Protein AF-A0A2V2MSD5-F1 (afdb_monomer)

pLDDT: mean 86.04, std 6.65, range [59.28, 95.69]

Foldseek 3Di:
DDWDDVADFAQDKTKDKDKFFQPDPDDADQQKKKWKDWPDPVADGQGIDGWDDDDVRITMDMTIDTHHNDFDKTKIKIFTWGWDADPVPRDTDIDTRDDIDMKIWGQDPVRDIDIGD

InterPro domains:
  IPR013783 Immunoglobulin-like fold [G3DSA:2.60.40.10] (1-91)

Sequence (117 aa):
MSFNPTSPTPGSSGKVTLQLENTGTETLSPETQISLSPENLLARPIGENTVGYKAPNQYESSFSLTIPDNPGRYEYVFQPDQLTTDPDTGVVVRISAGDPIRFTITVSEDGTVELTI

Solvent-accessible surface area (backbone a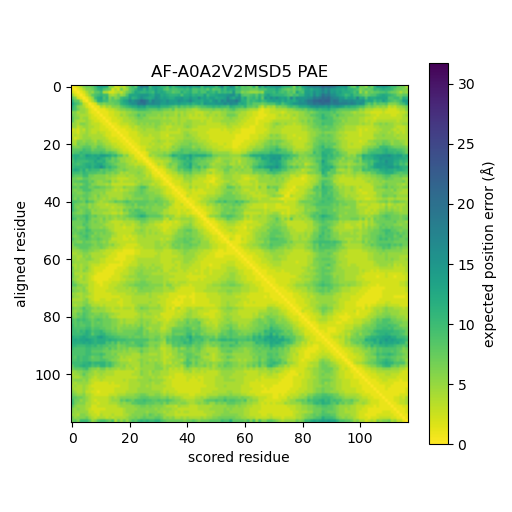toms only — not comparable to full-atom values): 6644 Å² total; per-residue (Å²): 109,49,71,63,42,98,70,67,34,55,61,38,67,26,46,36,38,40,70,44,72,60,87,65,92,69,80,80,57,76,68,20,30,37,36,39,42,43,74,41,92,79,30,70,71,72,49,72,37,58,41,41,83,76,52,92,54,31,32,36,33,70,45,76,44,66,38,62,71,61,61,45,75,30,31,36,35,34,41,35,30,31,65,46,64,40,88,89,76,69,45,80,41,79,42,78,69,59,76,70,49,58,38,36,41,37,31,41,91,88,48,51,60,46,80,48,112

Organism: NCBI:txid1277351

Structure (mmCIF, N/CA/C/O backbone):
data_AF-A0A2V2MSD5-F1
#
_entry.id   AF-A0A2V2MSD5-F1
#
loop_
_atom_site.group_PDB
_atom_site.id
_atom_site.type_symbol
_atom_site.label_atom_id
_atom_site.label_alt_id
_atom_site.label_comp_id
_atom_site.label_asym_id
_atom_site.label_entity_id
_atom_site.label_seq_id
_atom_site.pdbx_PDB_ins_code
_atom_site.Cartn_x
_atom_site.Cartn_y
_atom_site.Cartn_z
_atom_site.occupancy
_atom_site.B_iso_or_equiv
_atom_site.auth_seq_id
_atom_site.auth_comp_id
_atom_site.auth_asym_id
_atom_site.auth_atom_id
_atom_site.pdbx_PDB_model_num
ATOM 1 N N . MET A 1 1 ? -2.981 8.420 -2.689 1.00 67.19 1 MET A N 1
ATOM 2 C CA . MET A 1 1 ? -1.614 7.859 -2.582 1.00 67.19 1 MET A CA 1
ATOM 3 C C . MET A 1 1 ? -0.652 8.752 -3.346 1.00 67.19 1 MET A C 1
ATOM 5 O O . MET A 1 1 ? -1.039 9.282 -4.378 1.00 67.19 1 MET A O 1
ATOM 9 N N . SER A 1 2 ? 0.569 8.926 -2.848 1.00 71.12 2 SER A N 1
ATOM 10 C CA . SER A 1 2 ? 1.673 9.554 -3.576 1.00 71.12 2 SER A CA 1
ATOM 11 C C . SER A 1 2 ? 2.928 8.690 -3.476 1.00 71.12 2 SER A C 1
ATOM 13 O O . SER A 1 2 ? 3.146 8.003 -2.479 1.00 71.12 2 SER A O 1
ATOM 15 N N . PHE A 1 3 ? 3.756 8.712 -4.515 1.00 70.31 3 PHE A N 1
ATOM 16 C CA . PHE A 1 3 ? 5.082 8.103 -4.516 1.00 70.31 3 PHE A CA 1
ATOM 17 C C . PHE A 1 3 ? 6.079 9.197 -4.872 1.00 70.31 3 PHE A C 1
ATOM 19 O O . PHE A 1 3 ? 5.960 9.802 -5.933 1.00 70.31 3 PHE A O 1
ATOM 26 N N . ASN A 1 4 ? 7.028 9.470 -3.976 1.00 68.56 4 ASN A N 1
ATOM 27 C CA . ASN A 1 4 ? 7.954 10.597 -4.122 1.00 68.56 4 ASN A CA 1
ATOM 28 C C . ASN A 1 4 ? 9.422 10.139 -4.237 1.00 68.56 4 ASN A C 1
ATOM 30 O O . ASN A 1 4 ? 10.224 10.445 -3.350 1.00 68.56 4 ASN A O 1
ATOM 34 N N . PRO A 1 5 ? 9.813 9.397 -5.286 1.00 63.97 5 PRO A N 1
ATOM 35 C CA . PRO A 1 5 ? 11.214 9.276 -5.659 1.00 63.97 5 PRO A CA 1
ATOM 36 C C . PRO A 1 5 ? 11.662 10.578 -6.339 1.00 63.97 5 PRO A C 1
ATOM 38 O O . PRO A 1 5 ? 10.956 11.134 -7.176 1.00 63.97 5 PRO A O 1
ATOM 41 N N . THR A 1 6 ? 12.855 11.069 -6.012 1.00 59.28 6 THR A N 1
ATOM 42 C CA . THR A 1 6 ? 13.427 12.288 -6.615 1.00 59.28 6 THR A CA 1
ATOM 43 C C . THR A 1 6 ? 13.700 12.144 -8.121 1.00 59.28 6 THR A C 1
ATOM 45 O O . THR A 1 6 ? 13.845 13.151 -8.805 1.00 59.28 6 THR A O 1
ATOM 48 N N . SER A 1 7 ? 13.752 10.908 -8.631 1.00 72.94 7 SER A N 1
ATOM 49 C CA . SER A 1 7 ? 13.718 10.526 -10.049 1.00 72.94 7 SER A CA 1
ATOM 50 C C . SER A 1 7 ? 13.544 8.999 -10.110 1.00 72.94 7 SER A C 1
ATOM 52 O O . SER A 1 7 ? 14.503 8.294 -9.797 1.00 72.94 7 SER A O 1
ATOM 54 N N . PRO A 1 8 ? 12.352 8.455 -10.416 1.00 80.06 8 PRO A N 1
ATOM 55 C CA . PRO A 1 8 ? 12.151 7.009 -10.422 1.00 80.06 8 PRO A CA 1
ATOM 56 C C . PRO A 1 8 ? 12.947 6.363 -11.560 1.00 80.06 8 PRO A C 1
ATOM 58 O O . PRO A 1 8 ? 12.683 6.614 -12.731 1.00 80.06 8 PRO A O 1
ATOM 61 N N . THR A 1 9 ? 13.914 5.522 -11.207 1.00 89.50 9 THR A N 1
ATOM 62 C CA . THR A 1 9 ? 14.658 4.656 -12.136 1.00 89.50 9 THR A CA 1
ATOM 63 C C . THR A 1 9 ? 14.650 3.213 -11.624 1.00 89.50 9 THR A C 1
ATOM 65 O O . THR A 1 9 ? 14.452 3.009 -10.418 1.00 89.50 9 THR A O 1
ATOM 68 N N . PRO A 1 10 ? 14.903 2.208 -12.481 1.00 91.38 10 PRO A N 1
ATOM 69 C CA . PRO A 1 10 ? 15.097 0.829 -12.041 1.00 91.38 10 PRO A CA 1
ATOM 70 C C . PRO A 1 10 ? 16.131 0.752 -10.907 1.00 91.38 10 PRO A C 1
ATOM 72 O O . PRO A 1 10 ? 17.127 1.484 -10.916 1.00 91.38 10 PRO A O 1
ATOM 75 N 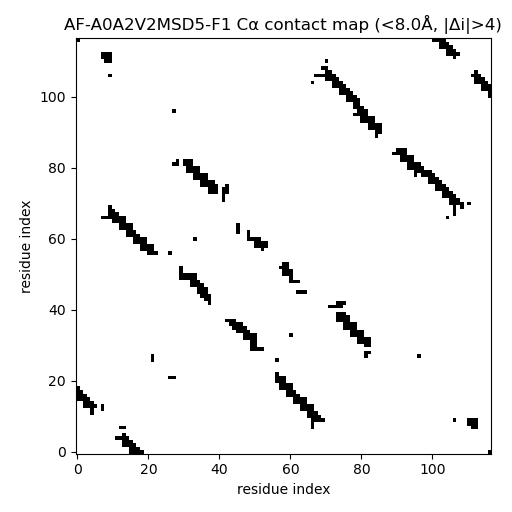N . GLY A 1 11 ? 15.834 -0.038 -9.876 1.00 89.12 11 GLY A N 1
ATOM 76 C CA . GLY A 1 11 ? 16.662 -0.200 -8.675 1.00 89.12 11 GLY A CA 1
ATOM 77 C C . GLY A 1 11 ? 16.592 0.951 -7.663 1.00 89.12 11 GLY A C 1
ATOM 78 O O . GLY A 1 11 ? 17.029 0.801 -6.517 1.00 89.12 11 GLY A O 1
ATOM 79 N N . SER A 1 12 ? 16.030 2.109 -8.027 1.00 89.88 12 SER A N 1
ATOM 80 C CA . SER A 1 12 ? 15.895 3.223 -7.084 1.00 89.88 12 SER A CA 1
ATOM 81 C C . SER A 1 12 ? 14.819 2.933 -6.037 1.00 89.88 12 SER A C 1
ATOM 83 O O . SER A 1 12 ? 13.842 2.226 -6.283 1.00 89.88 12 SER A O 1
ATOM 85 N N . SER A 1 13 ? 15.003 3.477 -4.835 1.00 88.75 13 SER A N 1
ATOM 86 C CA . SER A 1 13 ? 14.022 3.362 -3.756 1.00 88.75 13 SER A CA 1
ATOM 87 C C . SER A 1 13 ? 13.352 4.703 -3.502 1.00 88.75 13 SER A C 1
ATOM 89 O O . SER A 1 13 ? 14.002 5.747 -3.503 1.00 88.75 13 SER A O 1
ATOM 91 N N . GLY A 1 14 ? 12.047 4.665 -3.263 1.00 85.81 14 GLY A N 1
ATOM 92 C CA . GLY A 1 14 ? 11.236 5.829 -2.944 1.00 85.81 14 GLY A CA 1
ATOM 93 C C . GLY A 1 14 ? 10.295 5.549 -1.782 1.00 85.81 14 GLY A C 1
ATOM 94 O O . GLY A 1 14 ? 10.079 4.404 -1.381 1.00 85.81 14 GLY A O 1
ATOM 95 N N . LYS A 1 15 ? 9.715 6.620 -1.245 1.00 87.62 15 LYS A N 1
ATOM 96 C CA . LYS A 1 15 ? 8.687 6.525 -0.212 1.00 87.62 15 LYS A CA 1
ATOM 97 C C . LYS A 1 15 ? 7.308 6.596 -0.861 1.00 87.62 15 LYS A C 1
ATOM 99 O O . LYS A 1 15 ? 6.997 7.579 -1.537 1.00 87.62 15 LYS A O 1
ATOM 104 N N . VAL A 1 16 ? 6.497 5.563 -0.652 1.00 85.69 16 VAL A N 1
ATOM 105 C CA . VAL A 1 16 ? 5.060 5.579 -0.933 1.00 85.69 16 VAL A CA 1
ATOM 106 C C . VAL A 1 16 ? 4.347 6.081 0.307 1.00 85.69 16 VAL A C 1
ATOM 108 O O . VAL A 1 16 ? 4.487 5.488 1.374 1.00 85.69 16 VAL A O 1
ATOM 111 N N . THR A 1 17 ? 3.561 7.139 0.160 1.00 88.38 17 THR A N 1
ATOM 112 C CA . THR A 1 17 ? 2.704 7.664 1.217 1.00 88.38 17 THR A CA 1
ATOM 113 C C . THR A 1 17 ? 1.243 7.443 0.847 1.00 88.38 17 THR A C 1
ATOM 115 O O . THR A 1 17 ? 0.758 7.871 -0.205 1.00 88.38 17 THR A O 1
ATOM 118 N N . LEU A 1 18 ? 0.517 6.789 1.743 1.00 86.44 18 LEU A N 1
ATOM 119 C CA . LEU A 1 18 ? -0.927 6.650 1.674 1.00 86.44 18 LEU A CA 1
ATOM 120 C C . LEU A 1 18 ? -1.560 7.663 2.605 1.00 86.44 18 LEU A C 1
ATOM 122 O O . LEU A 1 18 ? -1.235 7.692 3.785 1.00 86.44 18 LEU A O 1
ATOM 126 N N . GLN A 1 19 ? -2.475 8.455 2.063 1.00 88.75 19 GLN A N 1
ATOM 127 C CA . GLN A 1 19 ? -3.422 9.230 2.849 1.00 88.75 19 GLN A CA 1
ATOM 128 C C . GLN A 1 19 ? -4.729 8.454 2.829 1.00 88.75 19 GLN A C 1
ATOM 130 O O . GLN A 1 19 ? -5.206 8.091 1.753 1.00 88.75 19 GLN A O 1
ATOM 135 N N . LEU A 1 20 ? -5.233 8.150 4.014 1.00 84.62 20 LEU A N 1
ATOM 136 C CA . LEU A 1 20 ? -6.397 7.313 4.231 1.00 84.62 20 LEU A CA 1
ATOM 137 C C . LEU A 1 20 ? -7.448 8.135 4.962 1.00 84.62 20 LEU A C 1
ATOM 139 O O . LEU A 1 20 ? -7.129 8.881 5.891 1.00 84.62 20 LEU A O 1
ATOM 143 N N . GLU A 1 21 ? -8.693 7.963 4.550 1.00 87.50 21 GLU A N 1
ATOM 144 C CA . GLU A 1 21 ? -9.850 8.545 5.208 1.00 87.50 21 GLU A CA 1
ATOM 145 C C . GLU A 1 21 ? -10.729 7.416 5.736 1.00 87.50 21 GLU A C 1
ATOM 147 O O . GLU A 1 21 ? -11.082 6.494 5.002 1.00 87.50 21 GLU A O 1
ATOM 152 N N . ASN A 1 22 ? -11.065 7.480 7.019 1.00 85.38 22 ASN A N 1
ATOM 153 C CA . ASN A 1 22 ? -12.025 6.577 7.622 1.00 85.38 22 ASN A CA 1
ATOM 154 C C . ASN A 1 22 ? -13.438 7.127 7.415 1.00 85.38 22 ASN A C 1
ATOM 156 O O . ASN A 1 22 ? -13.833 8.108 8.044 1.00 85.38 22 ASN A O 1
ATOM 160 N N . THR A 1 23 ? -14.190 6.482 6.532 1.00 85.00 23 THR A N 1
ATOM 161 C CA . THR A 1 23 ? -15.581 6.833 6.212 1.00 85.00 23 THR A CA 1
ATOM 162 C C . THR A 1 23 ? -16.598 6.057 7.054 1.00 85.00 23 THR A C 1
ATOM 164 O O . THR A 1 23 ? -17.803 6.276 6.922 1.00 85.00 23 THR A O 1
ATOM 167 N N . GLY A 1 24 ? -16.128 5.155 7.923 1.00 79.81 24 GLY A N 1
ATOM 168 C CA . GLY A 1 24 ? -16.954 4.417 8.870 1.00 79.81 24 GLY A CA 1
ATOM 169 C C . GLY A 1 24 ? -17.330 5.236 10.107 1.00 79.81 24 GLY A C 1
ATOM 170 O O . GLY A 1 24 ? -16.892 6.367 10.310 1.00 79.81 24 GLY A O 1
ATOM 171 N N . THR A 1 25 ? -18.160 4.640 10.963 1.00 79.12 25 THR A N 1
ATOM 172 C CA . THR A 1 25 ? -18.564 5.231 12.251 1.00 79.12 25 THR A CA 1
ATOM 173 C C . THR A 1 25 ? -17.611 4.887 13.392 1.00 79.12 25 THR A C 1
ATOM 175 O O . THR A 1 25 ? -17.595 5.580 14.406 1.00 79.12 25 THR A O 1
ATOM 178 N N . GLU A 1 26 ? -16.827 3.822 13.235 1.00 77.38 26 GLU A N 1
ATOM 179 C CA . GLU A 1 26 ? -15.858 3.356 14.225 1.00 77.38 26 GLU A CA 1
ATOM 180 C C . GLU A 1 26 ? -14.506 4.002 13.977 1.00 77.38 26 GLU A C 1
ATOM 182 O O . GLU A 1 26 ? -14.042 4.046 12.843 1.00 77.38 26 GLU A O 1
ATOM 187 N N . THR A 1 27 ? -13.847 4.484 15.028 1.00 75.56 27 THR A N 1
ATOM 188 C CA . THR A 1 27 ? -12.487 5.025 14.900 1.00 75.56 27 THR A CA 1
ATOM 189 C C . THR A 1 27 ? -11.508 3.879 14.662 1.00 75.56 27 THR A C 1
ATOM 191 O O . THR A 1 27 ? -11.506 2.919 15.432 1.00 75.56 27 THR A O 1
ATOM 194 N N . LEU A 1 28 ? -10.642 3.987 13.648 1.00 74.88 28 LEU A N 1
ATOM 195 C CA . LEU A 1 28 ? -9.574 3.004 13.460 1.00 74.88 28 LEU A CA 1
ATOM 196 C C . LEU A 1 28 ? -8.667 2.992 14.691 1.00 74.88 28 LEU A C 1
ATOM 198 O O . LEU A 1 28 ? -8.210 4.047 15.149 1.00 74.88 28 LEU A O 1
ATOM 202 N N . SER A 1 29 ? -8.387 1.791 15.194 1.00 75.44 29 SER A N 1
ATOM 203 C CA . SER A 1 29 ? -7.428 1.600 16.282 1.00 75.44 29 SER A CA 1
ATOM 204 C C . SER A 1 29 ? -6.056 2.174 15.890 1.00 75.44 29 SER A C 1
ATOM 206 O O . SER A 1 29 ? -5.649 2.015 14.733 1.00 75.44 29 SER A O 1
ATOM 208 N N . PRO A 1 30 ? -5.287 2.767 16.824 1.00 71.12 30 PRO A N 1
ATOM 209 C CA . PRO A 1 30 ? -3.881 3.110 16.592 1.00 71.12 30 PRO A CA 1
ATOM 210 C C . PRO A 1 30 ? -3.010 1.915 16.163 1.00 71.12 30 PRO A C 1
ATOM 212 O O . PRO A 1 30 ? -1.943 2.107 15.590 1.00 71.12 30 PRO A O 1
ATOM 215 N N . GLU A 1 31 ? -3.462 0.686 16.427 1.00 74.38 31 GLU A N 1
ATOM 216 C CA . GLU A 1 31 ? -2.800 -0.562 16.024 1.00 74.38 31 GLU A CA 1
ATOM 217 C C . GLU A 1 31 ? -3.200 -1.037 14.619 1.00 74.38 31 GLU A C 1
ATOM 219 O O . GLU A 1 31 ? -2.776 -2.106 14.184 1.00 74.38 31 GLU A O 1
ATOM 224 N N . THR A 1 32 ? -4.015 -0.264 13.895 1.00 80.94 32 THR A N 1
ATOM 225 C CA . THR A 1 32 ? -4.382 -0.581 12.512 1.00 80.94 32 THR A CA 1
ATOM 226 C C . THR A 1 32 ? -3.130 -0.608 11.641 1.00 80.94 32 THR A C 1
ATOM 228 O O . THR A 1 32 ? -2.288 0.295 11.678 1.00 80.94 32 THR A O 1
ATOM 231 N N . GLN A 1 33 ? -3.004 -1.665 10.852 1.00 84.56 33 GLN A N 1
ATOM 232 C CA . GLN A 1 33 ? -1.891 -1.915 9.957 1.00 84.56 33 GLN A CA 1
ATOM 233 C C . GLN A 1 33 ? -2.377 -1.871 8.515 1.00 84.56 33 GLN A C 1
ATOM 235 O O . GLN A 1 33 ? -3.476 -2.295 8.178 1.00 84.56 33 GLN A O 1
ATOM 240 N N . ILE A 1 34 ? -1.535 -1.352 7.641 1.00 82.44 34 ILE A N 1
ATOM 2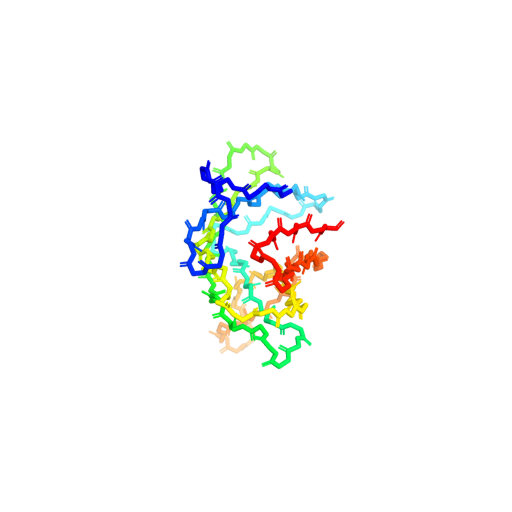41 C CA . ILE A 1 34 ? -1.687 -1.499 6.207 1.00 82.44 34 ILE A CA 1
ATOM 242 C C . ILE A 1 34 ? -0.624 -2.491 5.762 1.00 82.44 34 ILE A C 1
ATOM 244 O O . ILE A 1 34 ? 0.568 -2.282 6.005 1.00 82.44 34 ILE A O 1
ATOM 248 N N . SER A 1 35 ? -1.044 -3.561 5.099 1.00 83.81 35 SER A N 1
ATOM 249 C CA . SER A 1 35 ? -0.128 -4.490 4.443 1.00 83.81 35 SER A CA 1
ATOM 250 C C . SER A 1 35 ? -0.052 -4.183 2.958 1.00 83.81 35 SER A C 1
ATOM 252 O O . SER A 1 35 ? -1.086 -3.976 2.323 1.00 83.81 35 SER A O 1
ATOM 254 N N . LEU A 1 36 ? 1.160 -4.179 2.409 1.00 79.62 36 LEU A N 1
ATOM 255 C CA . LEU A 1 36 ? 1.400 -4.061 0.979 1.00 79.62 36 LEU A CA 1
ATOM 256 C C . LEU A 1 36 ? 1.840 -5.412 0.409 1.00 79.62 36 LEU A C 1
ATOM 258 O O . LEU A 1 36 ? 2.975 -5.862 0.620 1.00 79.62 36 LEU A O 1
ATOM 262 N N . SER A 1 37 ? 0.938 -6.034 -0.345 1.00 85.75 37 SER A N 1
ATOM 263 C CA . SER A 1 37 ? 1.113 -7.358 -0.934 1.00 85.75 37 SER A CA 1
ATOM 264 C C . SER A 1 37 ? 1.242 -7.279 -2.459 1.00 85.75 37 SER A C 1
ATOM 266 O O . SER A 1 37 ? 0.593 -6.446 -3.091 1.00 85.75 37 SER A O 1
ATOM 268 N N . PRO A 1 38 ? 2.074 -8.132 -3.075 1.00 87.38 38 PRO A N 1
ATOM 269 C CA . PRO A 1 38 ? 2.150 -8.232 -4.523 1.00 87.38 38 PRO A CA 1
ATOM 270 C C . PRO A 1 38 ? 0.921 -8.975 -5.057 1.00 87.38 38 PRO A C 1
ATOM 272 O O . PRO A 1 38 ? 0.473 -9.952 -4.458 1.00 87.38 38 PRO A O 1
ATOM 275 N N . GLU A 1 39 ? 0.402 -8.543 -6.201 1.00 91.19 39 GLU A N 1
ATOM 276 C CA . GLU A 1 39 ? -0.699 -9.233 -6.890 1.00 91.19 39 GLU A CA 1
ATOM 277 C C . GLU A 1 39 ? -0.215 -10.160 -8.001 1.00 91.19 39 GLU A C 1
ATOM 279 O O . GLU A 1 39 ? -0.951 -11.033 -8.459 1.00 91.19 39 GLU A O 1
ATOM 284 N N . ASN A 1 40 ? 1.038 -9.999 -8.424 1.00 88.88 40 ASN A N 1
ATOM 285 C CA . ASN A 1 40 ? 1.651 -10.849 -9.426 1.00 88.88 40 ASN A CA 1
ATOM 286 C C . ASN A 1 40 ? 3.034 -11.339 -8.985 1.00 88.88 40 ASN A C 1
ATOM 288 O O . ASN A 1 40 ? 3.654 -10.80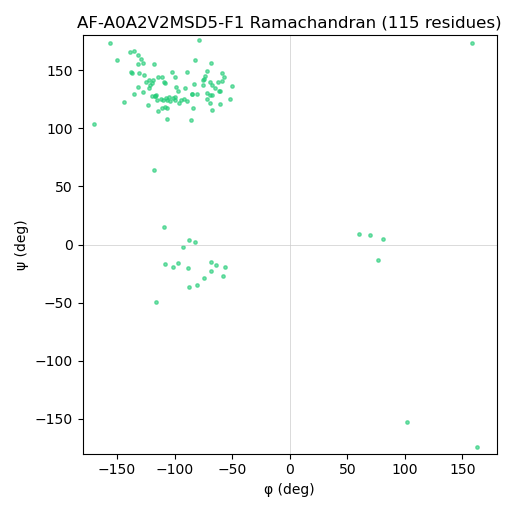1 -8.071 1.00 88.88 40 ASN A O 1
ATOM 292 N N . LEU A 1 41 ? 3.522 -12.387 -9.652 1.00 87.50 41 LEU A N 1
ATOM 293 C CA . LEU A 1 41 ? 4.771 -13.067 -9.286 1.00 87.50 41 LEU A CA 1
ATOM 294 C C . LEU A 1 41 ? 6.031 -12.221 -9.524 1.00 87.50 41 LEU A C 1
ATOM 296 O O . LEU A 1 41 ? 7.105 -12.581 -9.046 1.00 87.50 41 LEU A O 1
ATOM 300 N N . LEU A 1 42 ? 5.919 -11.134 -10.291 1.00 87.56 42 LEU A N 1
ATOM 301 C CA . LEU A 1 42 ? 7.031 -10.226 -10.555 1.00 87.56 42 LEU A CA 1
ATOM 302 C C . LEU A 1 42 ? 7.241 -9.259 -9.385 1.00 87.56 42 LEU A C 1
ATOM 304 O O . LEU A 1 42 ? 8.378 -8.897 -9.078 1.00 87.56 42 LEU A O 1
ATOM 308 N N . ALA A 1 43 ? 6.156 -8.844 -8.729 1.00 87.69 43 ALA A N 1
ATOM 309 C CA . ALA A 1 43 ? 6.194 -7.950 -7.585 1.00 87.69 43 ALA A CA 1
ATOM 310 C C . ALA A 1 43 ? 6.659 -8.681 -6.316 1.00 87.69 43 ALA A C 1
ATOM 312 O O . ALA A 1 43 ? 6.307 -9.830 -6.047 1.00 87.69 43 ALA A O 1
ATOM 313 N N . ARG A 1 44 ? 7.466 -7.992 -5.503 1.00 86.06 44 ARG A N 1
ATOM 314 C CA . ARG A 1 44 ? 7.926 -8.494 -4.201 1.00 86.06 44 ARG A CA 1
ATOM 315 C C . ARG A 1 44 ? 7.096 -7.891 -3.070 1.00 86.06 44 ARG A C 1
ATOM 317 O O . ARG A 1 44 ? 6.764 -6.711 -3.152 1.00 86.06 44 ARG A O 1
ATOM 324 N N . PRO A 1 45 ? 6.804 -8.645 -1.998 1.00 84.38 45 PRO A N 1
ATOM 325 C CA . PRO A 1 45 ? 6.143 -8.085 -0.828 1.00 84.38 45 PRO A CA 1
ATOM 326 C C . PRO A 1 45 ? 7.009 -7.008 -0.177 1.00 84.38 45 PRO A C 1
ATOM 328 O O . PRO A 1 45 ? 8.227 -7.156 -0.074 1.00 84.38 45 PRO A O 1
ATOM 331 N N . ILE A 1 46 ? 6.358 -5.932 0.261 1.00 83.00 46 ILE A N 1
ATOM 332 C CA . ILE A 1 46 ? 7.015 -4.780 0.903 1.00 83.00 46 ILE A CA 1
ATOM 333 C C . ILE A 1 46 ? 6.850 -4.840 2.425 1.00 83.00 46 ILE A C 1
ATOM 335 O O . ILE A 1 46 ? 7.639 -4.255 3.163 1.00 83.00 46 ILE A O 1
ATOM 339 N N . GLY A 1 47 ? 5.868 -5.615 2.893 1.00 84.75 47 GLY A N 1
ATOM 340 C CA . GLY A 1 47 ? 5.591 -5.843 4.304 1.00 84.75 47 GLY A CA 1
ATOM 341 C C . GLY A 1 47 ? 4.410 -5.017 4.795 1.00 84.75 47 GLY A C 1
ATOM 342 O O . GLY A 1 47 ? 3.499 -4.684 4.037 1.00 84.75 47 GLY A O 1
ATOM 343 N N . GLU A 1 48 ? 4.427 -4.711 6.085 1.00 87.44 48 GLU A N 1
ATOM 344 C CA . GLU A 1 48 ? 3.316 -4.096 6.806 1.00 87.44 48 GLU A CA 1
ATOM 345 C C . GLU A 1 48 ? 3.801 -2.849 7.534 1.00 87.44 48 GLU A C 1
ATOM 347 O O . GLU A 1 48 ? 4.934 -2.804 8.011 1.00 87.44 48 GLU A O 1
ATOM 352 N N . ASN A 1 49 ? 2.941 -1.840 7.632 1.00 87.94 49 ASN A N 1
ATOM 353 C CA . ASN A 1 49 ? 3.190 -0.651 8.437 1.00 87.94 49 ASN A CA 1
ATOM 354 C C . ASN A 1 49 ? 1.939 -0.263 9.206 1.00 87.94 49 ASN A C 1
ATOM 356 O O . ASN A 1 49 ? 0.826 -0.414 8.715 1.00 87.94 49 ASN A O 1
ATOM 360 N N . THR A 1 50 ? 2.118 0.303 10.392 1.00 87.12 50 THR A N 1
ATOM 361 C CA . THR A 1 50 ? 1.010 0.917 11.122 1.00 87.12 50 THR A CA 1
ATOM 362 C C . THR A 1 50 ? 0.525 2.182 10.413 1.00 87.12 50 THR A C 1
ATOM 364 O O . THR A 1 50 ? 1.252 2.821 9.639 1.00 87.12 50 THR A O 1
ATOM 367 N N . VAL A 1 51 ? -0.730 2.547 10.661 1.00 86.19 51 VAL A N 1
ATOM 368 C CA . VAL A 1 51 ? -1.253 3.860 10.281 1.00 86.19 51 VAL A CA 1
ATOM 369 C C . VAL A 1 51 ? -0.927 4.878 11.369 1.00 86.19 51 VAL A C 1
ATOM 371 O O . VAL A 1 51 ? -1.182 4.671 12.552 1.00 86.19 51 VAL A O 1
ATOM 374 N N . GLY A 1 52 ? -0.361 6.010 10.972 1.00 86.56 52 GLY A N 1
ATOM 375 C CA . GLY A 1 52 ? -0.222 7.177 11.828 1.00 86.56 52 GLY A CA 1
ATOM 376 C C . GLY A 1 52 ? -1.497 8.011 11.793 1.00 86.56 52 GLY A C 1
ATOM 377 O O . GLY A 1 52 ? -1.980 8.366 10.718 1.00 86.56 52 GLY A O 1
ATOM 378 N N . TYR A 1 53 ? -2.028 8.369 12.959 1.00 84.38 53 TYR A N 1
ATOM 379 C CA . TYR A 1 53 ? -3.101 9.358 13.065 1.00 84.38 53 TYR A CA 1
ATOM 380 C C . TYR A 1 53 ? -2.610 10.741 12.607 1.00 84.38 53 TYR A C 1
ATOM 382 O O . TYR A 1 53 ? -1.525 11.177 13.003 1.00 84.38 53 TYR A O 1
ATOM 390 N N . LYS A 1 54 ? -3.406 11.447 11.795 1.00 87.50 54 LYS A N 1
ATOM 391 C CA . LYS A 1 54 ? -3.092 12.812 11.329 1.00 87.50 54 LYS A CA 1
ATOM 392 C C . LYS A 1 54 ? -4.106 13.831 11.832 1.00 87.50 54 LYS A C 1
ATOM 394 O O . LYS A 1 54 ? -3.715 14.863 12.371 1.00 87.50 54 LYS A O 1
ATOM 399 N N . ALA A 1 55 ? -5.390 13.542 11.659 1.00 85.44 55 ALA A N 1
ATOM 400 C CA . ALA A 1 55 ? -6.513 14.380 12.068 1.00 85.44 55 ALA A CA 1
ATOM 401 C C . ALA A 1 55 ? -7.759 13.490 12.255 1.00 85.44 55 ALA A C 1
ATOM 403 O O . ALA A 1 55 ? -7.687 12.300 11.938 1.00 85.44 55 ALA A O 1
ATOM 404 N N . PRO A 1 56 ? -8.899 14.009 12.752 1.00 84.06 56 PRO A N 1
ATOM 405 C CA . PRO A 1 56 ? -10.113 13.207 12.875 1.00 84.06 56 PRO A CA 1
ATOM 406 C C . PRO A 1 56 ? -10.455 12.530 11.545 1.00 84.06 56 PRO A C 1
ATOM 408 O O . PRO A 1 56 ? -10.528 13.198 10.516 1.00 84.06 56 PRO A O 1
ATOM 411 N N . ASN A 1 57 ? -10.609 11.204 11.578 1.00 84.56 57 ASN A N 1
ATOM 412 C CA . ASN A 1 57 ? -10.842 10.337 10.419 1.00 84.56 57 ASN A CA 1
ATOM 413 C C . ASN A 1 57 ? -9.752 10.350 9.332 1.00 84.56 57 ASN A C 1
ATOM 415 O O . ASN A 1 57 ? -9.951 9.741 8.288 1.00 84.56 57 ASN A O 1
ATOM 419 N N . GLN A 1 58 ? -8.599 10.981 9.558 1.00 88.50 58 GLN A N 1
ATOM 420 C CA . GLN A 1 58 ? -7.499 11.038 8.596 1.00 88.50 58 GLN A CA 1
ATOM 421 C C . GLN A 1 58 ? -6.250 10.358 9.140 1.00 88.50 58 GLN A C 1
ATOM 423 O O . GLN A 1 58 ? -5.740 10.692 10.216 1.00 88.50 58 GLN A O 1
ATOM 428 N N . TYR A 1 59 ? -5.715 9.446 8.339 1.00 87.44 59 TYR A N 1
ATOM 429 C CA . TYR A 1 59 ? -4.569 8.625 8.685 1.00 87.44 59 TYR A CA 1
ATOM 430 C C . TYR A 1 59 ? -3.543 8.638 7.555 1.00 87.44 59 TYR A C 1
ATOM 432 O O . TYR A 1 59 ? -3.861 8.879 6.391 1.00 87.44 59 TYR A O 1
ATOM 440 N N . GLU A 1 60 ? -2.290 8.375 7.899 1.00 90.12 60 GLU A N 1
ATOM 441 C CA . GLU A 1 60 ? -1.201 8.277 6.938 1.00 90.12 60 GLU A CA 1
ATOM 442 C C . GLU A 1 60 ? -0.385 7.016 7.189 1.00 90.12 60 GLU A C 1
ATOM 444 O O . GLU A 1 60 ? -0.029 6.716 8.324 1.00 90.12 60 GLU A O 1
ATOM 449 N N . SER A 1 61 ? -0.041 6.296 6.126 1.00 88.62 61 SER A N 1
ATOM 450 C CA . SER A 1 61 ? 0.940 5.214 6.193 1.00 88.62 61 SER A CA 1
ATOM 451 C C . SER A 1 61 ? 2.017 5.414 5.138 1.00 88.62 61 SER A C 1
ATOM 453 O O . SER A 1 61 ? 1.841 6.147 4.164 1.00 88.62 61 SER A O 1
ATOM 455 N N . SER A 1 62 ? 3.184 4.833 5.374 1.00 8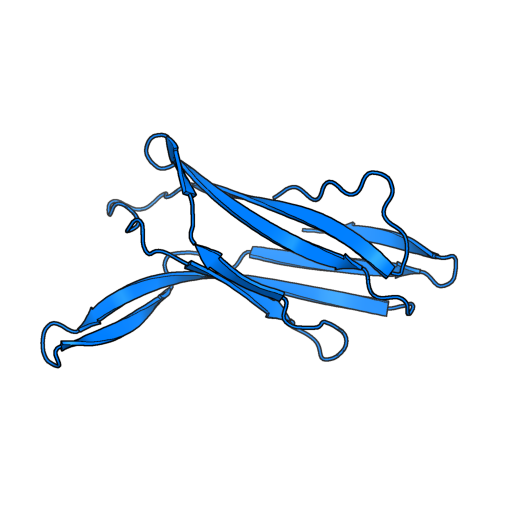9.25 62 SER A N 1
ATOM 456 C CA . SER A 1 62 ? 4.397 5.134 4.629 1.00 89.25 62 SER A CA 1
ATOM 457 C C . SER A 1 62 ? 5.241 3.888 4.437 1.00 89.25 62 SER A C 1
ATOM 459 O O . SER A 1 62 ? 5.676 3.300 5.418 1.00 89.25 62 SER A O 1
ATOM 461 N N . PHE A 1 63 ? 5.539 3.542 3.187 1.00 88.31 63 PHE A N 1
ATOM 462 C CA . PHE A 1 63 ? 6.314 2.359 2.820 1.00 88.31 63 PHE A CA 1
ATOM 463 C C . PHE A 1 63 ? 7.549 2.752 2.021 1.00 88.31 63 PHE A C 1
ATOM 465 O O . PHE A 1 63 ? 7.484 3.630 1.159 1.00 88.31 63 PHE A O 1
ATOM 472 N N . SER A 1 64 ? 8.665 2.074 2.274 1.00 88.12 64 SER A N 1
ATOM 473 C CA . SER A 1 64 ? 9.822 2.121 1.383 1.00 88.12 64 SER A CA 1
ATOM 474 C C . SER A 1 64 ? 9.609 1.112 0.262 1.00 88.12 64 SER A C 1
ATOM 476 O O . SER A 1 64 ? 9.511 -0.082 0.522 1.00 88.12 64 SER A O 1
ATOM 478 N N . LEU A 1 65 ? 9.534 1.590 -0.974 1.00 88.00 65 LEU A N 1
ATOM 479 C CA . LEU A 1 65 ? 9.357 0.776 -2.172 1.00 88.00 65 LEU A CA 1
ATOM 480 C C . LEU A 1 65 ? 10.609 0.905 -3.036 1.00 88.00 65 LEU A C 1
ATOM 482 O O . LEU A 1 65 ? 10.994 2.012 -3.412 1.00 88.00 65 LEU A O 1
ATOM 486 N N . THR A 1 66 ? 11.218 -0.229 -3.365 1.00 89.94 66 THR A N 1
ATOM 487 C CA . THR A 1 66 ? 12.296 -0.313 -4.353 1.00 89.94 66 THR A CA 1
ATOM 488 C C . THR A 1 66 ? 11.699 -0.667 -5.707 1.00 89.94 66 THR A C 1
ATOM 490 O O . THR A 1 66 ? 10.994 -1.669 -5.829 1.00 89.94 66 THR A O 1
ATOM 493 N N . ILE A 1 67 ? 11.970 0.159 -6.716 1.00 89.81 67 ILE A N 1
ATOM 494 C CA . ILE A 1 67 ? 11.565 -0.093 -8.096 1.00 89.81 67 ILE A CA 1
ATOM 495 C C . ILE A 1 67 ? 12.386 -1.280 -8.616 1.00 89.81 67 ILE A C 1
ATOM 497 O O . ILE A 1 67 ? 13.612 -1.259 -8.494 1.00 89.81 67 ILE A O 1
ATOM 501 N N . PRO A 1 68 ? 11.752 -2.312 -9.187 1.00 92.00 68 PRO A N 1
ATOM 502 C CA . PRO A 1 68 ? 12.468 -3.450 -9.752 1.00 92.00 68 PRO A CA 1
ATOM 503 C C . PRO A 1 68 ? 13.441 -3.053 -10.870 1.00 92.00 68 PRO A C 1
ATOM 505 O O . PRO A 1 68 ? 13.183 -2.119 -11.624 1.00 92.00 68 PRO A O 1
ATOM 508 N N . ASP A 1 69 ? 14.553 -3.781 -10.990 1.00 92.94 69 ASP A N 1
ATOM 509 C CA . ASP A 1 69 ? 15.579 -3.517 -12.012 1.00 92.94 69 ASP A CA 1
ATOM 510 C C . ASP A 1 69 ? 15.164 -3.954 -13.422 1.00 92.94 69 ASP A C 1
ATOM 512 O O . ASP A 1 69 ? 15.629 -3.401 -14.417 1.00 92.94 69 ASP A O 1
ATOM 516 N N . ASN A 1 70 ? 14.315 -4.978 -13.509 1.00 94.81 70 ASN A N 1
ATOM 517 C CA . ASN A 1 70 ? 13.938 -5.575 -14.782 1.00 94.81 70 ASN A CA 1
ATOM 518 C C . ASN A 1 70 ? 12.718 -4.865 -15.383 1.00 94.81 70 ASN A C 1
ATOM 520 O O . ASN A 1 70 ? 11.829 -4.438 -14.644 1.00 94.81 70 ASN A O 1
ATOM 524 N N . PRO A 1 71 ? 12.624 -4.804 -16.718 1.00 95.44 71 PRO A N 1
ATOM 525 C CA . PRO A 1 71 ? 11.399 -4.414 -17.390 1.00 95.44 71 PRO A CA 1
ATOM 526 C C . PRO A 1 71 ? 10.245 -5.343 -17.018 1.00 95.44 71 PRO A C 1
ATOM 528 O O . PRO A 1 71 ? 10.407 -6.561 -16.886 1.00 95.44 71 PRO A O 1
ATOM 531 N N . GLY A 1 72 ? 9.062 -4.769 -16.846 1.00 95.56 72 GLY A N 1
ATOM 532 C CA . GLY A 1 72 ? 7.889 -5.529 -16.453 1.00 95.56 72 GLY A CA 1
ATOM 533 C C . GLY A 1 72 ? 6.798 -4.686 -15.821 1.00 95.56 72 GLY A C 1
ATOM 534 O O . GLY A 1 72 ? 6.957 -3.498 -15.543 1.00 95.56 72 GLY A O 1
ATOM 535 N N . ARG A 1 73 ? 5.667 -5.349 -15.590 1.00 95.69 73 ARG A N 1
ATOM 536 C CA . ARG A 1 73 ? 4.504 -4.783 -14.916 1.00 95.69 73 ARG A CA 1
ATOM 537 C C . ARG A 1 73 ? 4.378 -5.411 -13.534 1.00 95.69 73 ARG A C 1
ATOM 539 O O . ARG A 1 73 ? 4.200 -6.621 -13.415 1.00 95.69 73 ARG A O 1
ATOM 546 N N . TYR A 1 74 ? 4.471 -4.587 -12.503 1.00 94.31 74 TYR A N 1
ATOM 547 C CA . TYR A 1 74 ? 4.503 -4.985 -11.102 1.00 94.31 74 TYR A CA 1
ATOM 548 C C . TYR A 1 74 ? 3.250 -4.473 -10.415 1.00 94.31 74 TYR A C 1
ATOM 550 O O . TYR A 1 74 ? 3.035 -3.266 -10.325 1.00 94.31 74 TYR A O 1
ATOM 558 N N . GLU A 1 75 ? 2.409 -5.392 -9.964 1.00 94.31 75 GLU A N 1
ATOM 559 C CA . GLU A 1 75 ? 1.102 -5.066 -9.403 1.00 94.31 75 GLU A CA 1
ATOM 560 C C . GLU A 1 75 ? 1.097 -5.289 -7.906 1.00 94.31 75 GLU A C 1
ATOM 562 O O . GLU A 1 75 ? 1.627 -6.285 -7.404 1.00 94.31 75 GLU A O 1
ATOM 567 N N . TYR A 1 76 ? 0.471 -4.358 -7.206 1.00 91.88 76 TYR A N 1
ATOM 568 C CA . TYR A 1 76 ? 0.449 -4.328 -5.764 1.00 91.88 76 TYR A CA 1
ATOM 569 C C . TYR A 1 76 ? -0.935 -3.966 -5.244 1.00 91.88 76 TYR A C 1
ATOM 571 O O . TYR A 1 76 ? -1.647 -3.156 -5.839 1.00 91.88 76 TYR A O 1
ATOM 579 N N . VAL A 1 77 ? -1.261 -4.511 -4.076 1.00 91.00 77 VAL A N 1
ATOM 580 C CA . VAL A 1 77 ? -2.464 -4.195 -3.318 1.00 91.00 77 VAL A CA 1
ATOM 581 C C . VAL A 1 77 ? -2.103 -3.816 -1.887 1.00 91.00 77 VAL A C 1
ATOM 583 O O . VAL A 1 77 ? -1.349 -4.509 -1.204 1.00 91.00 77 VAL A O 1
ATOM 586 N N . PHE A 1 78 ? -2.655 -2.701 -1.431 1.00 88.69 78 PHE A N 1
ATOM 587 C CA . PHE A 1 78 ? -2.715 -2.341 -0.029 1.00 88.69 78 PHE A CA 1
ATOM 588 C C . PHE A 1 78 ? -4.016 -2.846 0.555 1.00 88.69 78 PHE A C 1
ATOM 590 O O . PHE A 1 78 ? -5.080 -2.474 0.069 1.00 88.69 78 PHE A O 1
ATOM 597 N N . GLN A 1 79 ? -3.922 -3.623 1.623 1.00 88.06 79 GLN A N 1
ATOM 598 C CA . GLN A 1 79 ? -5.076 -4.019 2.413 1.00 88.06 79 GLN A CA 1
ATOM 599 C C . GLN A 1 79 ? -5.000 -3.321 3.776 1.00 88.06 79 GLN A C 1
ATOM 601 O O . GLN A 1 79 ? -4.025 -3.533 4.507 1.00 88.06 79 GLN A O 1
ATOM 606 N N . PRO A 1 80 ? -5.969 -2.451 4.116 1.00 85.25 80 PRO A N 1
ATOM 607 C CA . PRO A 1 80 ? -6.130 -1.974 5.478 1.00 85.25 80 PRO A CA 1
ATOM 608 C C . PRO A 1 80 ? -6.689 -3.086 6.356 1.00 85.25 80 PRO A C 1
ATOM 610 O O . PRO A 1 80 ? -7.752 -3.638 6.069 1.00 85.25 80 PRO A O 1
ATOM 613 N N . ASP A 1 81 ? -5.984 -3.365 7.443 1.00 86.69 81 ASP A N 1
ATOM 614 C CA . ASP A 1 81 ? -6.309 -4.407 8.396 1.00 86.69 81 ASP A CA 1
ATOM 615 C C . ASP A 1 81 ? -6.171 -3.883 9.830 1.00 86.69 81 ASP A C 1
ATOM 617 O O . ASP A 1 81 ? -5.146 -3.336 10.234 1.00 86.69 81 ASP A O 1
ATOM 621 N N . GLN A 1 82 ? -7.198 -4.082 10.645 1.00 83.12 82 GLN A N 1
ATOM 622 C CA . GLN A 1 82 ? -7.151 -3.794 12.069 1.00 83.12 82 GLN A CA 1
ATOM 623 C C . GLN A 1 82 ? -6.840 -5.075 12.844 1.00 83.12 82 GLN A C 1
ATOM 625 O O . GLN A 1 82 ? -7.458 -6.120 12.629 1.00 83.12 82 GLN A O 1
ATOM 630 N N . LEU A 1 83 ? -5.889 -4.983 13.772 1.00 85.38 83 LEU A N 1
ATOM 631 C CA . LEU A 1 83 ? -5.707 -6.001 14.797 1.00 85.38 83 LEU A CA 1
ATOM 632 C C . LEU A 1 83 ? -6.736 -5.772 15.903 1.00 85.38 83 LEU A C 1
ATOM 634 O O . LEU A 1 83 ? -6.912 -4.657 16.394 1.00 85.38 83 LEU A O 1
ATOM 638 N N . THR A 1 84 ? -7.442 -6.832 16.265 1.00 83.56 84 THR A N 1
ATOM 639 C CA . THR A 1 84 ? -8.379 -6.844 17.387 1.00 83.56 84 THR A CA 1
ATOM 640 C C . THR A 1 84 ? -8.227 -8.145 18.159 1.00 83.56 84 THR A C 1
ATOM 642 O O . THR A 1 84 ? -7.619 -9.096 17.673 1.00 83.56 84 THR A O 1
ATOM 645 N N . THR A 1 85 ? -8.773 -8.202 19.364 1.00 87.44 85 THR A N 1
ATOM 646 C CA . THR A 1 85 ? -8.796 -9.423 20.168 1.00 87.44 85 THR A CA 1
ATOM 647 C C . THR A 1 85 ? -10.175 -10.046 20.064 1.00 87.44 85 THR A C 1
ATOM 649 O O . THR A 1 85 ? -11.177 -9.382 20.329 1.00 87.44 85 THR A O 1
ATOM 652 N N . ASP A 1 86 ? -10.225 -11.317 19.682 1.00 86.44 86 ASP A N 1
ATOM 653 C CA . ASP A 1 86 ? -11.446 -12.110 19.728 1.00 86.44 86 ASP A CA 1
ATOM 654 C C . ASP A 1 86 ? -11.943 -12.176 21.188 1.00 86.44 86 ASP A C 1
ATOM 656 O O . ASP A 1 86 ? -11.197 -12.626 22.066 1.00 86.44 86 ASP A O 1
ATOM 660 N N . PRO A 1 87 ? -13.167 -11.705 21.483 1.00 84.81 87 PRO A N 1
ATOM 661 C CA . PRO A 1 87 ? -13.675 -11.639 22.850 1.00 84.81 87 PRO A CA 1
ATOM 662 C C . PRO A 1 87 ? -13.946 -13.018 23.468 1.00 84.81 87 PRO A C 1
ATOM 664 O O . PRO A 1 87 ? -13.949 -13.131 24.694 1.00 84.81 87 PRO A O 1
ATOM 667 N N . ASP A 1 88 ? -14.150 -14.052 22.652 1.00 92.50 88 ASP A N 1
ATOM 668 C CA . ASP A 1 88 ? -14.457 -15.408 23.104 1.00 92.50 88 ASP A CA 1
ATOM 669 C C . ASP A 1 88 ? -13.182 -16.216 23.370 1.00 92.50 88 ASP A C 1
ATOM 671 O O . ASP A 1 88 ? -13.126 -17.018 24.305 1.00 92.50 88 ASP A O 1
ATOM 675 N N . THR A 1 89 ? -12.141 -16.009 22.558 1.00 92.94 89 THR A N 1
ATOM 676 C CA . THR A 1 89 ? -10.902 -16.804 22.627 1.00 92.94 89 THR A CA 1
ATOM 677 C C . THR A 1 89 ? -9.701 -16.051 23.197 1.00 92.94 89 THR A C 1
ATOM 679 O O . THR A 1 89 ? -8.718 -16.681 23.592 1.00 92.94 89 THR A O 1
ATOM 682 N N . GLY A 1 90 ? -9.749 -14.717 23.255 1.00 90.88 90 GLY A N 1
ATOM 683 C CA . GLY A 1 90 ? -8.622 -13.870 23.655 1.00 90.88 90 GLY A CA 1
ATOM 684 C C . GLY A 1 90 ? -7.476 -13.834 22.636 1.00 90.88 90 GLY A C 1
ATOM 685 O O . GLY A 1 90 ? -6.408 -13.299 22.932 1.00 90.88 90 GLY A O 1
ATOM 686 N N . VAL A 1 91 ? -7.667 -14.416 21.450 1.00 93.81 91 VAL A N 1
ATOM 687 C CA . VAL A 1 91 ? -6.658 -14.477 20.389 1.00 93.81 91 VAL A CA 1
ATOM 688 C C . VAL A 1 91 ? -6.669 -13.178 19.589 1.00 93.81 91 VAL A C 1
ATOM 690 O O . VAL A 1 91 ? -7.728 -12.654 19.250 1.00 93.81 91 VAL A O 1
ATOM 693 N N . VAL A 1 92 ? -5.484 -12.664 19.255 1.00 88.69 92 VAL A N 1
ATOM 694 C CA . VAL A 1 92 ? -5.360 -11.536 18.324 1.00 88.69 92 VAL A CA 1
ATOM 695 C C . VAL A 1 92 ? -5.734 -12.009 16.923 1.00 88.69 92 VAL A C 1
ATOM 697 O O . VAL A 1 92 ? -5.116 -12.923 16.377 1.00 88.69 92 VAL A O 1
ATOM 700 N N . VAL A 1 93 ? -6.736 -11.365 16.340 1.00 89.12 93 VAL A N 1
ATOM 701 C CA . VAL A 1 93 ? -7.225 -11.604 14.986 1.00 89.12 93 VAL A CA 1
ATOM 702 C C . VAL A 1 93 ? -7.056 -10.352 14.138 1.00 89.12 93 VAL A C 1
ATOM 704 O O . VAL A 1 93 ? -7.010 -9.225 14.636 1.00 89.12 93 VAL A O 1
ATOM 707 N N . ARG A 1 94 ? -6.967 -10.562 12.828 1.00 87.94 94 ARG A N 1
ATOM 708 C CA . ARG A 1 94 ? -6.865 -9.498 11.838 1.00 87.94 94 ARG A CA 1
ATOM 709 C C . ARG A 1 94 ? -8.178 -9.393 11.074 1.00 87.94 94 ARG A C 1
ATOM 711 O O . ARG A 1 94 ? -8.653 -10.394 10.542 1.00 87.94 94 ARG A O 1
ATOM 718 N N . ILE A 1 95 ? -8.750 -8.194 11.032 1.00 86.00 95 ILE A N 1
ATOM 719 C CA . ILE A 1 95 ? -9.994 -7.896 10.317 1.00 86.00 95 ILE A CA 1
ATOM 720 C C . ILE A 1 95 ? -9.746 -6.806 9.281 1.00 86.00 95 ILE A C 1
ATOM 722 O O . ILE A 1 95 ? -9.074 -5.820 9.571 1.00 86.00 95 ILE A O 1
ATOM 726 N N . SER A 1 96 ? -10.301 -6.957 8.082 1.00 86.69 96 SER A N 1
ATOM 727 C CA . SER A 1 96 ? -10.177 -5.926 7.053 1.00 86.69 96 SER A CA 1
ATOM 728 C C . SER A 1 96 ? -10.945 -4.669 7.460 1.00 86.69 96 SER A C 1
ATOM 730 O O . SER A 1 96 ? -12.114 -4.735 7.835 1.00 86.69 96 SER A O 1
ATOM 732 N N . ALA A 1 97 ? -10.265 -3.526 7.398 1.00 81.00 97 ALA A N 1
ATOM 733 C CA . ALA A 1 97 ? -10.733 -2.240 7.914 1.00 81.00 97 ALA A CA 1
ATOM 734 C C . ALA A 1 97 ? -11.096 -1.235 6.803 1.00 81.00 97 ALA A C 1
ATOM 736 O O . ALA A 1 97 ? -11.209 -0.037 7.054 1.00 81.00 97 ALA A O 1
ATOM 737 N N . GLY A 1 98 ? -11.253 -1.708 5.565 1.00 80.56 98 GLY A N 1
ATOM 738 C CA . GLY A 1 98 ? -11.606 -0.879 4.419 1.00 80.56 98 GLY A CA 1
ATOM 739 C C . GLY A 1 98 ? -11.310 -1.550 3.082 1.00 80.56 98 GLY A C 1
ATOM 740 O O . GLY A 1 98 ? -10.910 -2.718 3.023 1.00 80.56 98 GLY A O 1
ATOM 741 N N . ASP A 1 99 ? -11.499 -0.777 2.015 1.00 84.12 99 ASP A N 1
ATOM 742 C CA . ASP A 1 99 ? -11.277 -1.236 0.650 1.00 84.12 99 ASP A CA 1
ATOM 743 C C . ASP A 1 99 ? -9.781 -1.368 0.322 1.00 84.12 99 ASP A C 1
ATOM 745 O O . ASP A 1 99 ? -8.964 -0.55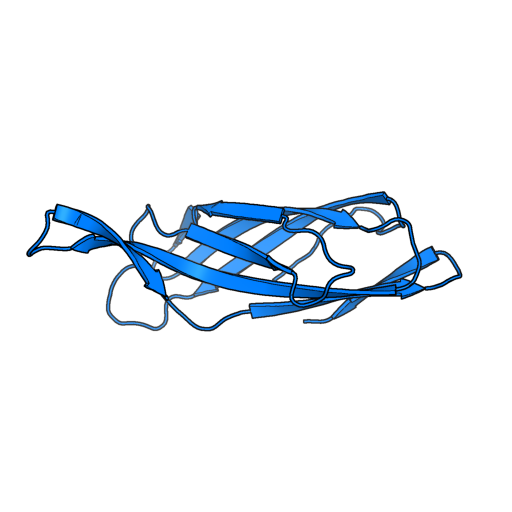1 0.769 1.00 84.12 99 ASP A O 1
ATOM 749 N N . PRO A 1 100 ? -9.405 -2.366 -0.496 1.00 87.69 100 PRO A N 1
ATOM 750 C CA . PRO A 1 100 ? -8.045 -2.484 -0.981 1.00 87.69 100 PRO A CA 1
ATOM 751 C C . PRO A 1 100 ? -7.700 -1.359 -1.965 1.00 87.69 100 PRO A C 1
ATOM 753 O O . PRO A 1 100 ? -8.480 -1.038 -2.862 1.00 87.69 100 PRO A O 1
ATOM 756 N N . ILE A 1 101 ? -6.486 -0.819 -1.864 1.00 86.88 101 ILE A N 1
ATOM 757 C CA . ILE A 1 101 ? -5.949 0.161 -2.820 1.00 86.88 101 ILE A CA 1
ATOM 758 C C . ILE A 1 101 ? -4.954 -0.551 -3.724 1.00 86.88 101 ILE A C 1
ATOM 760 O O . ILE A 1 101 ? -3.982 -1.123 -3.240 1.00 86.88 101 ILE A O 1
ATOM 764 N N . ARG A 1 102 ? -5.162 -0.503 -5.036 1.00 91.25 102 ARG A N 1
ATOM 765 C CA . ARG A 1 102 ? -4.275 -1.147 -6.011 1.00 91.25 102 ARG A CA 1
ATOM 766 C C . ARG A 1 102 ? -3.381 -0.114 -6.670 1.00 91.25 102 ARG A C 1
ATOM 768 O O . ARG A 1 102 ? -3.779 1.032 -6.834 1.00 91.25 102 ARG A O 1
ATOM 775 N N . PHE A 1 103 ? -2.176 -0.518 -7.043 1.00 89.25 103 PHE A N 1
ATOM 776 C CA . PHE A 1 103 ? -1.341 0.273 -7.936 1.00 89.25 103 PHE A CA 1
ATOM 777 C C . PHE A 1 103 ? -0.434 -0.627 -8.769 1.00 89.25 103 PHE A C 1
ATOM 779 O O . PHE A 1 103 ? -0.150 -1.776 -8.429 1.00 89.25 103 PHE A O 1
ATOM 786 N N . THR A 1 104 ? 0.026 -0.082 -9.885 1.00 92.38 104 THR A N 1
ATOM 787 C CA . THR A 1 104 ? 0.924 -0.730 -10.831 1.00 92.38 104 THR A CA 1
ATOM 788 C C . THR A 1 104 ? 2.179 0.114 -10.997 1.00 92.38 104 THR A C 1
ATOM 790 O O . THR A 1 104 ? 2.083 1.321 -11.201 1.00 92.38 104 THR A O 1
ATOM 793 N N . ILE A 1 105 ? 3.344 -0.529 -10.967 1.00 91.69 105 ILE A N 1
ATOM 794 C CA . ILE A 1 105 ? 4.601 0.035 -11.462 1.00 91.69 105 ILE A CA 1
ATOM 795 C C . ILE A 1 105 ? 4.912 -0.638 -12.793 1.00 91.69 105 ILE A C 1
ATOM 797 O O . ILE A 1 105 ? 4.978 -1.865 -12.864 1.00 91.69 105 ILE A O 1
ATOM 801 N N . THR A 1 106 ? 5.141 0.150 -13.832 1.00 94.38 106 THR A N 1
ATOM 802 C CA . THR A 1 106 ? 5.624 -0.342 -15.120 1.00 94.38 106 THR A CA 1
ATOM 803 C C . THR A 1 106 ? 7.053 0.135 -15.312 1.00 94.38 106 THR A C 1
ATOM 805 O O . THR A 1 106 ? 7.319 1.332 -15.245 1.00 94.38 106 THR A O 1
ATOM 808 N N . VAL A 1 107 ? 7.966 -0.803 -15.543 1.00 95.31 107 VAL A N 1
ATOM 809 C CA . VAL A 1 107 ? 9.348 -0.527 -15.937 1.00 95.31 107 VAL A CA 1
ATOM 810 C C . VAL A 1 107 ? 9.485 -0.892 -17.409 1.00 95.31 107 VAL A C 1
ATOM 812 O O . VAL A 1 107 ? 9.277 -2.046 -17.788 1.00 95.31 107 VAL A O 1
ATOM 815 N N . SER A 1 108 ? 9.792 0.094 -18.242 1.00 94.75 108 SER A N 1
ATOM 816 C CA . SER A 1 108 ? 10.023 -0.088 -19.674 1.00 94.75 108 SER A CA 1
ATOM 817 C C . SER A 1 108 ? 11.451 -0.565 -19.949 1.00 94.75 108 SER A C 1
ATOM 819 O O . SER A 1 108 ? 12.361 -0.346 -19.153 1.00 94.75 108 SER A O 1
ATOM 821 N N . GLU A 1 109 ? 11.666 -1.179 -21.115 1.00 93.88 109 GLU A N 1
ATOM 822 C CA . GLU A 1 109 ? 12.994 -1.618 -21.590 1.00 93.88 109 GLU A CA 1
ATOM 823 C C . GLU A 1 109 ? 14.018 -0.471 -21.680 1.00 93.88 109 GLU A C 1
ATOM 825 O O . GLU A 1 109 ? 15.219 -0.686 -21.549 1.00 93.88 109 GLU A O 1
ATOM 830 N N . ASP A 1 110 ? 13.552 0.763 -21.881 1.00 91.88 110 ASP A N 1
ATOM 831 C CA . ASP A 1 110 ? 14.391 1.965 -21.918 1.00 91.88 110 ASP A CA 1
ATOM 832 C C . ASP A 1 110 ? 14.726 2.531 -20.522 1.00 91.88 110 ASP A C 1
ATOM 834 O O . ASP A 1 110 ? 15.398 3.557 -20.414 1.00 91.88 110 ASP A O 1
ATOM 838 N N . GLY A 1 111 ? 14.274 1.867 -19.453 1.00 86.56 111 GLY A N 1
ATOM 839 C CA . GLY A 1 111 ? 14.466 2.293 -18.069 1.00 86.56 111 GLY A CA 1
ATOM 840 C C . GLY A 1 111 ? 13.479 3.362 -17.593 1.00 86.56 111 GLY A C 1
ATOM 841 O O . GLY A 1 111 ? 13.607 3.838 -16.464 1.00 86.56 111 GLY A O 1
ATOM 842 N N . THR A 1 112 ? 12.488 3.739 -18.405 1.00 91.06 112 THR A N 1
ATOM 843 C CA . THR A 1 112 ? 11.394 4.613 -17.969 1.00 91.06 112 THR A CA 1
ATOM 844 C C . THR A 1 112 ? 10.523 3.890 -16.946 1.00 91.06 112 THR A C 1
ATOM 846 O O . THR A 1 112 ? 10.189 2.717 -17.122 1.00 91.06 112 THR A O 1
ATOM 849 N N . VAL A 1 113 ? 10.126 4.598 -15.886 1.00 90.69 113 VAL A N 1
ATOM 850 C CA . VAL A 1 113 ? 9.229 4.069 -14.855 1.00 90.69 113 VAL A CA 1
ATOM 851 C C . VAL A 1 113 ? 7.928 4.858 -14.834 1.00 90.69 113 VAL A C 1
ATOM 853 O O . VAL A 1 113 ? 7.936 6.082 -14.708 1.00 90.69 113 VAL A O 1
ATOM 856 N N . GLU A 1 114 ? 6.811 4.143 -14.888 1.00 90.25 114 GLU A N 1
ATOM 857 C CA . GLU A 1 114 ? 5.462 4.688 -14.764 1.00 90.25 114 GLU A CA 1
ATOM 858 C C . GLU A 1 114 ? 4.752 4.091 -13.542 1.00 90.25 114 GLU A C 1
ATOM 860 O O . GLU A 1 114 ? 4.893 2.905 -13.244 1.00 90.25 114 GLU A O 1
ATOM 865 N N . LEU A 1 115 ? 3.980 4.918 -12.833 1.00 86.69 115 LEU A N 1
ATOM 866 C CA . LEU A 1 115 ? 3.141 4.509 -11.708 1.00 86.69 115 LEU A CA 1
ATOM 867 C C . LEU A 1 115 ? 1.676 4.827 -12.021 1.00 86.69 115 LEU A C 1
ATOM 869 O O . LEU A 1 115 ? 1.343 5.976 -12.307 1.00 86.69 115 LEU A O 1
ATOM 873 N N . THR A 1 116 ? 0.800 3.834 -11.890 1.00 87.62 116 THR A N 1
ATOM 874 C CA . THR A 1 116 ? -0.653 3.975 -12.078 1.00 87.62 116 THR A CA 1
ATOM 875 C C . THR A 1 116 ? -1.391 3.486 -10.833 1.00 87.62 116 THR A C 1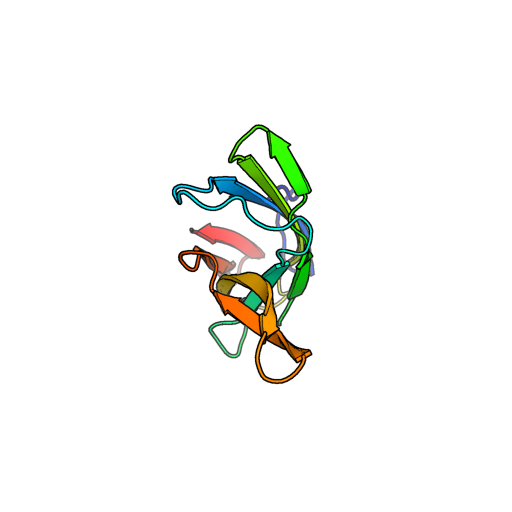
ATOM 877 O O . THR A 1 116 ? -0.996 2.473 -10.260 1.00 87.62 116 THR A O 1
ATOM 880 N N . ILE A 1 117 ? -2.447 4.189 -10.415 1.00 83.19 117 ILE A N 1
ATOM 881 C CA . ILE A 1 117 ? -3.323 3.853 -9.275 1.00 83.19 117 ILE A CA 1
ATOM 882 C C . ILE A 1 117 ? -4.742 3.677 -9.807 1.00 83.19 117 ILE A C 1
ATOM 884 O O . ILE A 1 117 ? -5.1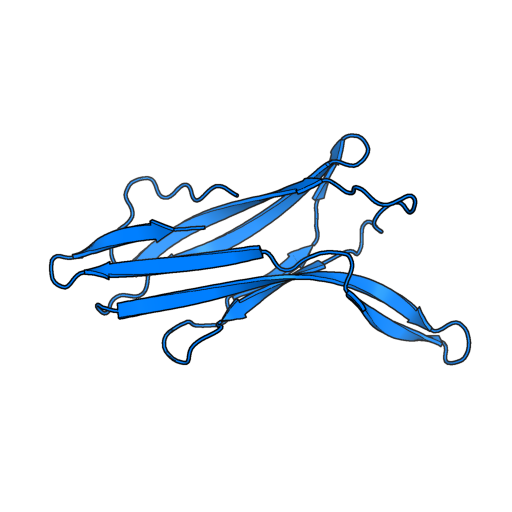51 4.550 -10.606 1.00 83.19 117 ILE A O 1
#

Radius of gyration: 15.92 Å; Cα contacts (8 Å, |Δi|>4): 270; chains: 1; bounding box: 35×31×46 Å

Secondary structure (DSSP, 8-state):
-EE--SS--TT-EEEEEEEEE--SSSPPPTT-EEEEEESSTTSPP-EEEEPEEEETTEEEEEEEEEPPSSSEEEEEEEEEEEEEE-TTT--EEEEE-SPPEEEEEEE-TTS-EEEE-

Nearest PDB structures (foldseek):
  2zws-assembly1_A  TM=3.223E-01  e=4.612E-01  Pseudomonas aeruginosa
  2zxc-assembly1_A  TM=3.229E-01  e=7.386E-01  Pseudomonas aeruginosa
  4wgk-assembly2_B  TM=3.317E-01  e=1.313E+00  Homo sapiens
  5u9l-assembly1_B  TM=2.626E-01  e=1.458E+00  Arabidopsis thaliana
  4d94-assembly1_A  TM=2.830E-01  e=6.313E+00  Anopheles gambiae

Mean predicted aligned error: 5.27 Å

=== Feature glossary ===
The record interleaves many kinds of information about one protein. Here is each kind framed as the question it answers.

Q: What does the local fold look like, residue by residue?
A: A 3Di character summarizes, for each residue, the relative orientation of the Cα frame of its nearest spatial neighbor. Because it encodes fold topology rather than chemistry, 3Di alignments detect remote structural similarity that sequence alignment misses.

Q: Which residues are in helices, strands, or loops?
A: Secondary structure is the local, repeating backbone conformation. DSSP classifies it i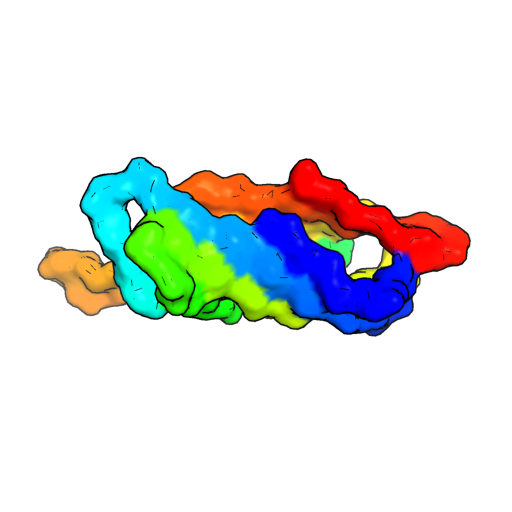nto eight states by reading the hydrogen-bond network: three helix types (H, G, I), two β types (E, B), two non-regular types (T, S), and unstructured coil (-).

Q: How big and how compact is the whole molecule?
A: Three whole-structure scalars: the radius of gyration (RMS distance of Cα from centroid, in Å), the count of Cα–Cα contacts (pairs closer than 8 Å and separated by more than four residues in sequence — i.e. tertiary, not local, contacts), and the bounding-box dimensions. Together they distinguish compact globular folds from extended fibres or disordered chains.

Q: How confident is the AlphaFold model at each residue?
A: For AlphaFold models, the B-factor field carries pLDDT — the model's own estimate of local accuracy on a 0–100 scale. Regions with pLDDT<50 should be treated as essentially unmodeled; they often correspond to intrinsically disordered segments.

Q: What family and function is it annotated with?
A: Functional annotations link the protein to curated databases. InterPro entries identify conserved domains and families by matching the sequence against member-database signatures (Pfam, PROSITE, CDD, …). Gene Ontology (GO) terms describe molecular function, biological process, and cellular component in a controlled vocabulary. CATH places the structure in a hierarchical fold classification (Class/Architecture/Topology/Homologous-superfamily). The organism is the source species.

Q: What known structures does this most resemble?
A: Nearest PDB neighbors are the top structural matches found by Foldseek when searching this structure against the entire Protein Data Bank. Each hit reports a TM-score (0 to 1; >0.5 almost always implies the same fold) and an E-value. These are *structural* homologs — they may share no detectable sequence similarity.

Q: Which residues are buried vs exposed?
A: Solvent-accessible surface area (SASA) is the area in Å² traced out by the centre of a 1.4 Å probe sphere (a water molecule) rolled over the protein's van der Waals surface (Shrake–Rupley / Lee–Richards construction). Buried residues have near-zero SASA; fully exposed residues can exceed 200 Å². The total SASA scales roughly with the number of surface residues.

Q: What are the backbone torsion angles?
A: φ (phi) and ψ (psi) are the two rotatable backbone dihedrals per residue: φ is the C(i-1)–N–Cα–C torsion, ψ is the N–Cα–C–N(i+1) torsion, both in degrees on (−180°, 180°]. α-helical residues cluster near (−60°, −45°); β-strand residues near (−120°, +130°). A Ramachandran plot is simply a scatter of (φ, ψ) for every residue.

Q: Are the domains correctly placed relative to each other?
A: Predicted aligned error is AlphaFold's pairwise confidence. Unlike pLDDT (per-residue), PAE is per-residue-pair and captures whether two parts of the structure are correctly placed relative to each other. Units are ångströms of expected positional error.

Q: What if only a Cα trace is available?
A: P-SEA three-state annotation labels each residue as helix, strand, or coil based purely on the geometry of the Cα trace. It serves as a fallback when the full backbone (and thus DSSP) is unavailable.

Q: What is the amino-acid chain?
A: This is the polypeptide sequence — one letter per residue, N-terminus first. Length ranges from a few dozen residues for small domains to over a thousand for large multi-domain proteins.

Q: What do the rendered images show?
A: The six renders are orthographic views along the three Cartesian axes in both directions. Representation (cartoon, sticks, or surface) and color scheme (sequence-rainbow or by-chain) vary across proteins so the training set covers all the common visualization conventions.

Q: What do the diagnostic plots show?
A: Plot images: a contact map (which residues are close in 3D, as an N×N binary image), a Ramachandran scatter (backbone torsion angles, revealing secondary-structure composition at a glance), and — for AlphaFold structures — a PAE heatmap (pairwise prediction confidence).

Q: How mobile is each atom in the crystal?
A: B-factor (Debye–Waller factor) reflects atomic displacement in the crystal lattice. It is an experimental observable (units Å²), not a prediction; low values mean the atom is pinned down, high values mean it moves or is heterogeneous across the crystal.

Q: Where is each backbone atom in 3D?
A: The mmCIF table is the protein's shape written out atom by atom. For each backbone N, Cα, C, and carbonyl O, it records an (x, y, z) coordinate triple in Å plus the residue type, chain letter, and residue number.